Protein AF-A0A2M8P713-F1 (afdb_monomer_lite)

Structure (mmCIF, N/CA/C/O backbone):
data_AF-A0A2M8P713-F1
#
_entry.id   AF-A0A2M8P713-F1
#
loop_
_atom_site.group_PDB
_atom_site.id
_atom_site.type_symbol
_atom_site.label_atom_id
_atom_site.label_alt_id
_atom_site.label_comp_id
_atom_site.label_asym_id
_atom_site.label_entity_id
_atom_site.label_seq_id
_atom_site.pdbx_PDB_ins_code
_atom_site.Cartn_x
_atom_site.Cartn_y
_atom_site.Cartn_z
_atom_site.occupancy
_atom_site.B_iso_or_equiv
_atom_site.auth_seq_id
_atom_site.auth_comp_id
_atom_site.auth_asym_id
_atom_site.auth_atom_id
_atom_site.pdbx_PDB_model_num
ATOM 1 N N . LEU A 1 1 ? -23.079 34.772 -22.699 1.00 41.16 1 LEU A N 1
ATOM 2 C CA . LEU A 1 1 ? -21.675 34.921 -22.257 1.00 41.16 1 LEU A CA 1
ATOM 3 C C . LEU A 1 1 ? -21.247 33.580 -21.683 1.00 41.16 1 LEU A C 1
ATOM 5 O O . LEU A 1 1 ? -21.595 33.270 -20.551 1.00 41.16 1 LEU A O 1
ATOM 9 N N . ALA A 1 2 ? -20.658 32.737 -22.533 1.00 40.22 2 ALA A N 1
ATOM 10 C CA . ALA A 1 2 ? -20.188 31.409 -22.161 1.00 40.22 2 ALA A CA 1
ATOM 11 C C . ALA A 1 2 ? -19.022 31.558 -21.177 1.00 40.22 2 ALA A C 1
ATOM 13 O O . ALA A 1 2 ? -18.101 32.330 -21.434 1.00 40.22 2 ALA A O 1
ATOM 14 N N . ARG A 1 3 ? -19.105 30.882 -20.028 1.00 50.62 3 ARG A N 1
ATOM 15 C CA . ARG A 1 3 ? -17.981 30.765 -19.101 1.00 50.62 3 ARG A CA 1
ATOM 16 C C . ARG A 1 3 ? -16.928 29.900 -19.787 1.00 50.62 3 ARG A C 1
ATOM 18 O O . ARG A 1 3 ? -17.234 28.780 -20.173 1.00 50.62 3 ARG A O 1
ATOM 25 N N . GLU A 1 4 ? -15.734 30.449 -19.959 1.00 54.16 4 GLU A N 1
ATOM 26 C CA . GLU A 1 4 ? -14.531 29.702 -20.318 1.00 54.16 4 GLU A CA 1
ATOM 27 C C . GLU A 1 4 ? -14.317 28.632 -19.239 1.00 54.16 4 GLU A C 1
ATOM 29 O O . GLU A 1 4 ? -13.950 28.936 -18.101 1.00 54.16 4 GLU A O 1
ATOM 34 N N . GLU A 1 5 ? -14.640 27.380 -19.559 1.00 54.81 5 GLU A N 1
ATOM 35 C CA . GLU A 1 5 ? -14.210 26.237 -18.765 1.00 54.81 5 GLU A CA 1
ATOM 36 C C . GLU A 1 5 ? -12.687 26.179 -18.879 1.00 54.81 5 GLU A C 1
ATOM 38 O O . GLU A 1 5 ? -12.131 25.800 -19.905 1.00 54.81 5 GLU A O 1
ATOM 43 N N . SER A 1 6 ? -11.999 26.641 -17.836 1.00 59.28 6 SER A N 1
ATOM 44 C CA . SER A 1 6 ? -10.562 26.442 -17.700 1.00 59.28 6 SER A CA 1
ATOM 45 C C . SER A 1 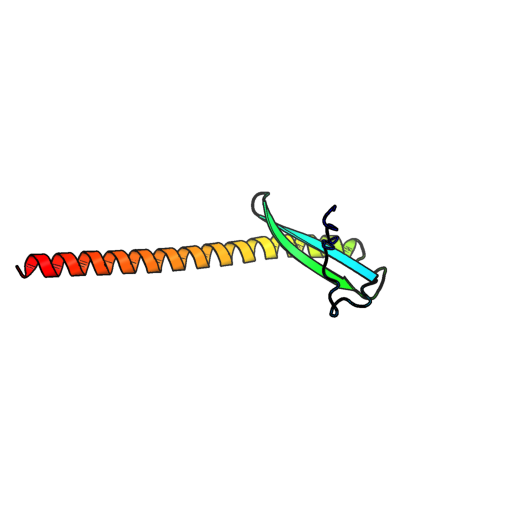6 ? -10.300 24.937 -17.746 1.00 59.28 6 SER A C 1
ATOM 47 O O . SER A 1 6 ? -10.730 24.214 -16.848 1.00 59.28 6 SER A O 1
ATOM 49 N N . GLU A 1 7 ? -9.628 24.469 -18.804 1.00 62.19 7 GLU A N 1
ATOM 50 C CA . GLU A 1 7 ? -9.099 23.109 -18.918 1.00 62.19 7 GLU A CA 1
ATOM 51 C C . GLU A 1 7 ? -8.204 22.830 -17.705 1.00 62.19 7 GLU A C 1
ATOM 53 O O . GLU A 1 7 ? -7.017 23.170 -17.669 1.00 62.19 7 GLU A O 1
ATOM 58 N N . VAL A 1 8 ? -8.778 22.224 -16.668 1.00 65.19 8 VAL A N 1
ATOM 59 C CA . VAL A 1 8 ? -8.007 21.693 -15.552 1.00 65.19 8 VAL A CA 1
ATOM 60 C C . VAL A 1 8 ? -7.225 20.519 -16.116 1.00 65.19 8 VAL A C 1
ATOM 62 O O . VAL A 1 8 ? -7.780 19.442 -16.328 1.00 65.19 8 VAL A O 1
ATOM 65 N N . GLN A 1 9 ? -5.938 20.727 -16.402 1.00 66.06 9 GLN A N 1
ATOM 66 C CA . GLN A 1 9 ? -5.096 19.620 -16.836 1.00 66.06 9 GLN A CA 1
ATOM 67 C C . GLN A 1 9 ? -5.130 18.527 -15.758 1.00 66.06 9 GLN A C 1
ATOM 69 O O . GLN A 1 9 ? -4.821 18.810 -14.596 1.00 66.06 9 GLN A O 1
ATOM 74 N N . PRO A 1 10 ? -5.482 17.278 -16.119 1.00 76.25 10 PRO A N 1
ATOM 75 C CA . PRO A 1 10 ? -5.692 16.196 -15.157 1.00 76.25 10 PRO A CA 1
ATOM 76 C C . PRO A 1 10 ? -4.390 15.731 -14.487 1.00 76.25 10 PRO A C 1
ATOM 78 O O . PRO A 1 10 ? -4.408 14.846 -13.636 1.00 76.25 10 PRO A O 1
ATOM 81 N N . TYR A 1 11 ? -3.252 16.327 -14.850 1.00 75.56 11 TYR A N 1
ATOM 82 C CA . TYR A 1 11 ? -1.946 16.063 -14.273 1.00 75.56 11 TYR A CA 1
ATOM 83 C C . TYR A 1 11 ? -1.263 17.363 -13.843 1.00 75.56 11 TYR A C 1
ATOM 85 O O . TYR A 1 11 ? -1.267 18.378 -14.541 1.00 75.56 11 TYR A O 1
ATOM 93 N N . ARG A 1 12 ? -0.597 17.319 -12.685 1.00 76.31 12 ARG A N 1
ATOM 94 C CA . ARG A 1 12 ? 0.326 18.375 -12.260 1.00 76.31 12 ARG A CA 1
ATOM 95 C C . ARG A 1 12 ? 1.732 17.963 -12.651 1.00 76.31 12 ARG A C 1
ATOM 97 O O . ARG A 1 12 ? 2.226 16.932 -12.200 1.00 76.31 12 ARG A O 1
ATOM 104 N N . ARG A 1 13 ? 2.400 18.784 -13.464 1.00 70.44 13 ARG A N 1
ATOM 105 C CA . ARG A 1 13 ? 3.808 18.559 -13.796 1.00 70.44 13 ARG A CA 1
ATOM 106 C C . ARG A 1 13 ? 4.632 18.633 -12.510 1.00 70.44 13 ARG A C 1
ATOM 108 O O . ARG A 1 13 ? 4.759 19.700 -11.913 1.00 70.44 13 ARG A O 1
ATOM 115 N N . SER A 1 14 ? 5.169 17.499 -12.076 1.00 74.94 14 SER A N 1
ATOM 116 C CA . SER A 1 14 ? 6.024 17.447 -10.895 1.00 74.94 14 SER A CA 1
ATOM 117 C C . SER A 1 14 ? 7.409 17.976 -11.249 1.00 74.94 14 SER A C 1
ATOM 119 O O . SER A 1 14 ? 8.077 17.434 -12.130 1.00 74.94 14 SER A O 1
ATOM 121 N N . ALA A 1 15 ? 7.859 19.022 -10.553 1.00 75.50 15 ALA A N 1
ATOM 122 C CA . ALA A 1 15 ? 9.225 19.528 -10.697 1.00 75.50 15 ALA A CA 1
ATOM 123 C C . ALA A 1 15 ? 10.269 18.445 -10.362 1.00 75.50 15 ALA A C 1
ATOM 125 O O . ALA A 1 15 ? 11.344 18.421 -10.953 1.00 75.50 15 ALA A O 1
ATOM 126 N N . PHE A 1 16 ? 9.921 17.503 -9.479 1.00 72.00 16 PHE A N 1
ATOM 127 C CA . PHE A 1 16 ? 10.792 16.400 -9.066 1.00 72.00 16 PHE A CA 1
ATOM 128 C C . PHE A 1 16 ? 10.993 15.334 -10.150 1.00 72.00 16 PHE A C 1
ATOM 130 O O . PHE A 1 16 ? 11.955 14.577 -10.086 1.00 72.00 16 PHE A O 1
ATOM 137 N N . LEU A 1 17 ? 10.128 15.300 -11.166 1.00 79.25 17 LEU A N 1
ATOM 138 C CA . LEU A 1 17 ? 10.167 14.317 -12.253 1.00 79.25 17 LEU A CA 1
ATOM 139 C C . LEU A 1 17 ? 10.674 14.929 -13.569 1.00 79.25 17 LEU A C 1
ATOM 141 O O . LEU A 1 17 ? 10.513 14.368 -14.654 1.00 79.25 17 LEU A O 1
ATOM 145 N N . SER A 1 18 ? 11.290 16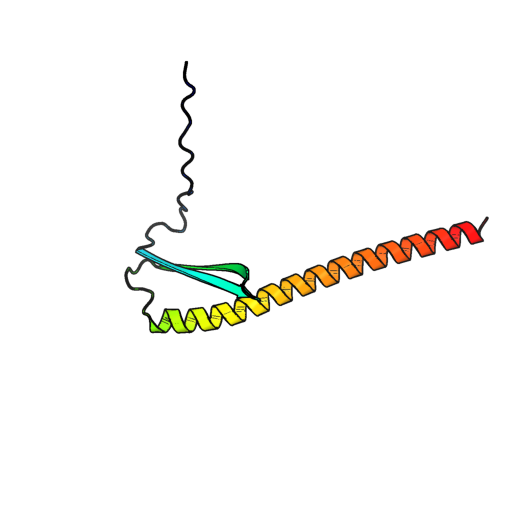.116 -13.500 1.00 80.94 18 SER A N 1
ATOM 146 C CA . SER A 1 18 ? 11.863 16.752 -14.682 1.00 80.94 18 SER A CA 1
ATOM 147 C C . SER A 1 18 ? 12.992 15.882 -15.249 1.00 80.94 18 SER A C 1
ATOM 149 O O . SER A 1 18 ? 13.996 15.613 -14.572 1.00 80.94 18 SER A O 1
ATOM 151 N N . GLY A 1 19 ? 12.820 15.452 -16.499 1.00 88.12 19 GLY A N 1
ATOM 152 C CA . GLY A 1 19 ? 13.783 14.621 -17.216 1.00 88.12 19 GLY A CA 1
ATOM 153 C C . GLY A 1 19 ? 13.543 13.115 -17.116 1.00 88.12 19 GLY A C 1
ATOM 154 O O . GLY A 1 19 ? 14.409 12.369 -17.569 1.00 88.12 19 GLY A O 1
ATOM 155 N N . THR A 1 20 ? 12.414 12.660 -16.561 1.00 92.25 20 THR A N 1
ATOM 156 C CA . THR A 1 20 ? 11.998 11.254 -16.672 1.00 92.25 20 THR A CA 1
ATOM 157 C C . THR A 1 20 ? 11.881 10.872 -18.151 1.00 92.25 20 THR A C 1
ATOM 159 O O . THR A 1 20 ? 11.187 11.532 -18.921 1.00 92.25 20 THR A O 1
ATOM 162 N N . LYS A 1 21 ? 12.604 9.824 -18.551 1.00 93.88 21 LYS A N 1
ATOM 163 C CA . LYS A 1 21 ? 12.59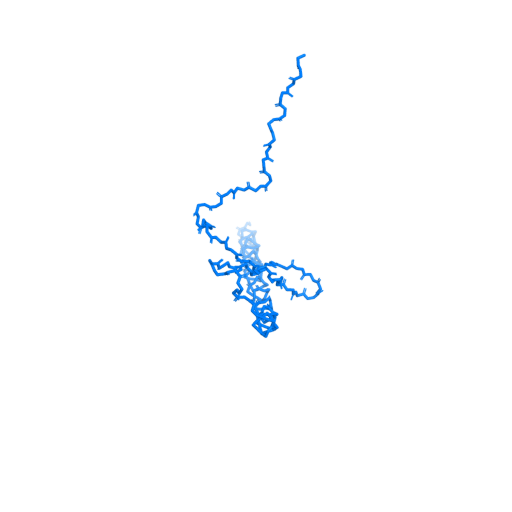8 9.242 -19.903 1.00 93.88 21 LYS A CA 1
ATOM 164 C C . LYS A 1 21 ? 12.026 7.826 -19.936 1.00 93.88 21 LYS A C 1
ATOM 166 O O . LYS A 1 21 ? 11.723 7.341 -21.017 1.00 93.88 21 LYS A O 1
ATOM 171 N N . ALA A 1 22 ? 11.890 7.181 -18.779 1.00 94.62 22 ALA A N 1
ATOM 172 C CA . ALA A 1 22 ? 11.211 5.903 -18.619 1.00 94.62 22 ALA A CA 1
ATOM 173 C C . ALA A 1 22 ? 10.474 5.868 -17.279 1.00 94.62 22 ALA A C 1
ATOM 175 O O . ALA A 1 22 ? 10.966 6.409 -16.285 1.00 94.62 22 ALA A O 1
ATOM 176 N N . GLN A 1 23 ? 9.325 5.200 -17.255 1.00 94.12 23 GLN A N 1
ATOM 177 C CA . GLN A 1 23 ? 8.509 5.000 -16.064 1.00 94.12 23 GLN A CA 1
ATOM 178 C C . GLN A 1 23 ? 7.964 3.571 -16.052 1.00 94.12 23 GLN A C 1
ATOM 180 O O . GLN A 1 23 ? 7.596 3.045 -17.102 1.00 94.12 23 GLN A O 1
ATOM 185 N N . LEU A 1 24 ? 7.913 2.962 -14.870 1.00 96.12 24 LEU A N 1
ATOM 186 C CA . LEU A 1 24 ? 7.324 1.650 -14.634 1.00 96.12 24 LEU A CA 1
ATOM 187 C C . LEU A 1 24 ? 6.417 1.739 -13.408 1.00 96.12 24 LEU A C 1
ATOM 189 O O . LEU A 1 24 ? 6.881 2.049 -12.314 1.00 96.12 24 LEU A O 1
ATOM 193 N N . ALA A 1 25 ? 5.132 1.455 -13.604 1.00 96.19 25 ALA A N 1
ATOM 194 C CA . ALA A 1 25 ? 4.144 1.406 -12.537 1.00 96.19 25 ALA A CA 1
ATOM 195 C C . ALA A 1 25 ? 3.698 -0.041 -12.324 1.00 96.19 25 ALA A C 1
ATOM 197 O O . ALA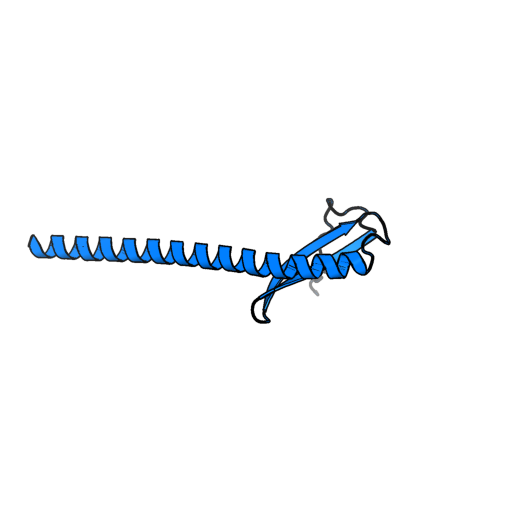 A 1 25 ? 3.159 -0.664 -13.240 1.00 96.19 25 ALA A O 1
ATOM 198 N N . ILE A 1 26 ? 3.913 -0.567 -11.120 1.00 97.44 26 ILE A N 1
ATOM 199 C CA . ILE A 1 26 ? 3.577 -1.948 -10.766 1.00 97.44 26 ILE A CA 1
ATOM 200 C C . ILE A 1 26 ? 2.472 -1.928 -9.709 1.00 97.44 26 ILE A C 1
ATOM 202 O O . ILE A 1 26 ? 2.663 -1.334 -8.644 1.00 97.44 26 ILE A O 1
ATOM 206 N N . PRO A 1 27 ? 1.306 -2.544 -9.967 1.00 97.44 27 PRO A N 1
ATOM 207 C CA . PRO A 1 27 ? 0.209 -2.547 -9.013 1.00 97.44 27 PRO A CA 1
ATOM 208 C C . PRO A 1 27 ? 0.533 -3.436 -7.808 1.00 97.44 27 PRO A C 1
ATOM 210 O O . PRO A 1 27 ? 1.015 -4.556 -7.958 1.00 97.44 27 PRO A O 1
ATOM 213 N N . LEU A 1 28 ? 0.187 -2.965 -6.613 1.00 98.31 28 LEU A N 1
ATOM 214 C CA . LEU A 1 28 ? 0.162 -3.780 -5.404 1.00 98.31 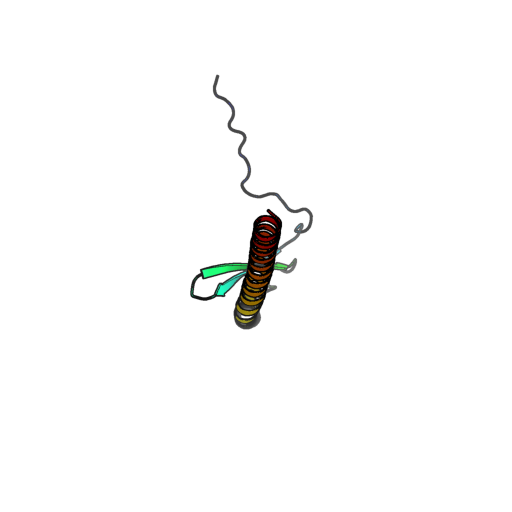28 LEU A CA 1
ATOM 215 C C . LEU A 1 28 ? -1.199 -4.467 -5.324 1.00 98.31 28 LEU A C 1
ATOM 217 O O . LEU A 1 28 ? -2.218 -3.788 -5.176 1.00 98.31 28 LEU A O 1
ATOM 221 N N . ARG A 1 29 ? -1.223 -5.797 -5.456 1.00 96.88 29 ARG A N 1
ATOM 222 C CA . ARG A 1 29 ? -2.460 -6.587 -5.491 1.00 96.88 29 ARG A CA 1
ATOM 223 C C . ARG A 1 29 ? -2.568 -7.543 -4.312 1.00 96.88 29 ARG A C 1
ATOM 225 O O . ARG A 1 29 ? -1.633 -8.290 -4.044 1.00 96.88 29 ARG A O 1
ATOM 232 N N . VAL A 1 30 ? -3.735 -7.575 -3.673 1.00 96.38 30 VAL A N 1
ATOM 233 C CA . VAL A 1 30 ? -4.096 -8.558 -2.638 1.00 96.38 30 VAL A CA 1
ATOM 234 C C . VAL A 1 30 ? -5.529 -9.013 -2.892 1.00 96.38 30 VAL A C 1
ATOM 236 O O . VAL A 1 30 ? -6.403 -8.191 -3.135 1.00 96.38 30 VAL A O 1
ATOM 239 N N . GLY A 1 31 ? -5.777 -10.326 -2.912 1.00 92.00 31 GLY A N 1
ATOM 240 C CA . GLY A 1 31 ? -7.135 -10.866 -3.094 1.00 92.00 31 GLY A CA 1
ATOM 241 C C . GLY A 1 31 ? -7.829 -10.475 -4.410 1.00 92.00 31 GLY A C 1
ATOM 242 O O . GLY A 1 31 ? -9.049 -10.514 -4.486 1.00 92.00 31 GLY A O 1
ATOM 243 N N . GLY A 1 32 ? -7.072 -10.087 -5.442 1.00 91.50 32 GLY A N 1
ATOM 244 C CA . GLY A 1 32 ? -7.611 -9.588 -6.714 1.00 91.50 32 GLY A CA 1
ATOM 245 C C . GLY A 1 32 ? -7.855 -8.074 -6.758 1.00 91.50 32 GLY A C 1
ATOM 246 O O . GLY A 1 32 ? -8.043 -7.529 -7.845 1.00 91.50 32 GLY A O 1
ATOM 247 N N . GLU A 1 33 ? -7.763 -7.378 -5.625 1.00 95.12 33 GLU A N 1
ATOM 248 C CA . GLU A 1 33 ? -7.913 -5.924 -5.539 1.00 95.12 33 GLU A CA 1
ATOM 249 C C . GLU A 1 33 ? -6.564 -5.206 -5.636 1.00 95.12 33 GLU A C 1
ATOM 251 O O . GLU A 1 33 ? -5.532 -5.736 -5.222 1.00 95.12 33 GLU A O 1
ATOM 256 N N . ILE A 1 34 ? -6.563 -3.991 -6.195 1.00 96.88 34 ILE A N 1
ATOM 257 C CA . ILE A 1 34 ? -5.388 -3.112 -6.228 1.00 96.88 34 ILE A CA 1
ATOM 258 C C . ILE A 1 34 ? -5.455 -2.186 -5.018 1.00 96.88 34 ILE A C 1
ATOM 260 O O . ILE A 1 34 ? -6.348 -1.346 -4.935 1.00 96.88 34 ILE A O 1
ATOM 264 N N . ILE A 1 35 ? -4.483 -2.305 -4.119 1.00 96.62 35 ILE A N 1
ATOM 265 C CA . ILE A 1 35 ? -4.406 -1.499 -2.889 1.00 96.62 35 ILE A CA 1
ATOM 266 C C . ILE A 1 35 ? -3.425 -0.324 -3.010 1.00 96.62 35 ILE A C 1
ATOM 268 O O . ILE A 1 35 ? -3.335 0.517 -2.120 1.00 96.62 35 ILE A O 1
ATOM 272 N N . GLY A 1 36 ? -2.667 -0.264 -4.108 1.00 96.44 36 GLY A N 1
ATOM 273 C CA . GLY A 1 36 ? -1.683 0.780 -4.373 1.00 96.44 36 GLY A CA 1
ATOM 274 C C . GLY A 1 36 ? -0.846 0.487 -5.616 1.00 96.44 36 GLY A C 1
ATOM 275 O O . GLY A 1 36 ? -1.134 -0.442 -6.373 1.00 96.44 36 GLY A O 1
ATOM 276 N N . ALA A 1 37 ? 0.211 1.269 -5.818 1.00 96.69 37 ALA A N 1
ATOM 277 C CA . ALA A 1 37 ? 1.178 1.052 -6.887 1.00 96.69 37 ALA A CA 1
ATOM 278 C C . ALA A 1 37 ? 2.585 1.470 -6.449 1.00 96.69 37 ALA A C 1
ATOM 280 O O . ALA A 1 37 ? 2.750 2.434 -5.701 1.00 96.69 37 ALA A O 1
ATOM 281 N N . ILE A 1 38 ? 3.590 0.760 -6.953 1.00 96.25 38 ILE A N 1
ATOM 282 C CA . ILE A 1 38 ? 4.984 1.200 -6.937 1.00 96.25 38 ILE A CA 1
ATOM 283 C C . ILE A 1 38 ? 5.221 1.954 -8.242 1.00 96.25 38 ILE A C 1
ATOM 285 O O . ILE A 1 38 ? 5.054 1.379 -9.316 1.00 96.25 38 ILE A O 1
ATOM 289 N N . ASP A 1 39 ? 5.602 3.225 -8.143 1.00 94.56 39 ASP A N 1
ATOM 290 C CA . ASP A 1 39 ? 5.991 4.044 -9.290 1.00 94.56 39 ASP A CA 1
ATOM 291 C C . ASP A 1 39 ? 7.512 4.211 -9.320 1.00 94.56 39 ASP A C 1
ATOM 293 O O . ASP A 1 39 ? 8.117 4.719 -8.373 1.00 94.56 39 ASP A O 1
ATOM 297 N N . LEU A 1 40 ? 8.130 3.772 -10.412 1.00 94.25 40 LEU A N 1
ATOM 298 C CA . LEU A 1 40 ? 9.564 3.867 -10.648 1.00 94.25 40 LEU A CA 1
ATOM 299 C C . LEU A 1 40 ? 9.812 4.785 -11.833 1.00 94.25 40 LEU A C 1
ATOM 301 O O . LEU A 1 40 ? 9.214 4.626 -12.896 1.00 94.25 40 LEU A O 1
ATOM 305 N N . GLN A 1 41 ? 10.745 5.719 -11.674 1.00 93.81 41 GLN A N 1
ATOM 306 C CA . GLN A 1 41 ? 11.086 6.685 -12.712 1.00 93.81 41 GLN A CA 1
ATOM 307 C C . GLN A 1 41 ? 12.580 6.697 -12.974 1.00 93.81 41 GLN A C 1
ATOM 309 O O . GLN A 1 41 ? 13.392 6.602 -12.056 1.00 93.81 41 GLN A O 1
ATOM 314 N N . SER A 1 42 ? 12.948 6.848 -14.242 1.00 94.50 42 SER A N 1
ATOM 315 C CA . SER A 1 42 ? 14.340 6.907 -14.660 1.00 94.50 42 SER A CA 1
ATOM 316 C C . SER A 1 42 ? 14.569 7.968 -15.720 1.00 94.50 42 SER A C 1
ATOM 318 O O . SER A 1 42 ? 13.724 8.236 -16.573 1.00 94.50 42 SER A O 1
ATOM 320 N N . ARG A 1 43 ? 15.766 8.555 -15.696 1.00 94.62 43 ARG A N 1
ATOM 321 C CA . ARG A 1 43 ? 16.264 9.459 -16.743 1.00 94.62 43 ARG A CA 1
ATOM 322 C C . ARG A 1 43 ? 16.863 8.707 -17.937 1.00 94.62 43 ARG A C 1
ATOM 324 O O . ARG A 1 43 ? 17.175 9.334 -18.948 1.00 94.62 43 ARG A O 1
ATOM 331 N N . ASN A 1 44 ? 17.010 7.385 -17.833 1.00 95.25 44 ASN A N 1
ATOM 332 C CA . ASN A 1 44 ? 17.457 6.511 -18.914 1.00 95.25 44 ASN A CA 1
ATOM 333 C C . ASN A 1 44 ? 16.234 5.907 -19.614 1.00 95.25 44 ASN A C 1
ATOM 335 O O . ASN A 1 44 ? 15.361 5.362 -18.950 1.00 95.25 44 ASN A O 1
ATOM 339 N N . ALA A 1 45 ? 16.170 5.983 -20.945 1.00 93.12 45 ALA A N 1
ATOM 340 C CA . ALA A 1 45 ? 14.989 5.558 -21.708 1.00 93.12 45 ALA A CA 1
ATOM 341 C C . ALA A 1 45 ? 14.729 4.035 -21.671 1.00 93.12 45 ALA A C 1
ATOM 343 O O . ALA A 1 45 ? 13.591 3.612 -21.815 1.00 93.12 45 ALA A O 1
ATOM 344 N N . ASN A 1 46 ? 15.762 3.222 -21.425 1.00 93.50 46 ASN A N 1
ATOM 345 C CA . ASN A 1 46 ? 15.683 1.754 -21.407 1.00 93.50 46 ASN A CA 1
ATOM 346 C C . ASN A 1 46 ? 15.978 1.189 -20.008 1.00 93.50 46 ASN A C 1
ATOM 348 O O . ASN A 1 46 ? 16.730 0.232 -19.863 1.00 93.50 46 ASN A O 1
ATOM 352 N N . ALA A 1 47 ? 15.466 1.844 -18.965 1.00 95.88 47 ALA A N 1
ATOM 353 C CA . ALA A 1 47 ? 15.843 1.556 -17.581 1.00 95.88 47 ALA A CA 1
ATOM 354 C C . ALA A 1 47 ? 15.222 0.288 -16.979 1.00 95.88 47 ALA A C 1
ATOM 356 O O . ALA A 1 47 ? 15.627 -0.100 -15.891 1.00 95.88 47 ALA A O 1
ATOM 357 N N . PHE A 1 48 ? 14.240 -0.316 -17.648 1.00 96.25 48 PHE A N 1
ATOM 358 C CA . PHE A 1 48 ? 13.463 -1.433 -17.115 1.00 96.25 48 PHE A CA 1
ATOM 359 C C . PHE A 1 48 ? 13.466 -2.590 -18.122 1.00 96.25 48 PHE A C 1
ATOM 361 O O . PHE A 1 48 ? 12.521 -2.731 -18.903 1.00 96.25 48 PHE A O 1
ATOM 368 N N . PRO A 1 49 ? 14.553 -3.378 -18.189 1.00 96.75 49 PRO A N 1
ATOM 369 C CA . PRO A 1 49 ? 14.561 -4.608 -18.966 1.00 96.75 49 PRO A CA 1
ATOM 370 C C . PRO A 1 49 ? 13.525 -5.591 -18.408 1.00 96.75 49 PRO A C 1
ATOM 372 O O . PRO A 1 49 ? 13.146 -5.533 -17.240 1.00 96.75 49 PRO A O 1
ATOM 375 N N . ARG A 1 50 ? 13.064 -6.516 -19.252 1.00 96.25 50 ARG A N 1
ATOM 376 C CA . ARG A 1 50 ? 11.984 -7.450 -18.905 1.00 96.25 50 ARG A CA 1
ATOM 377 C C . ARG A 1 50 ? 12.276 -8.273 -17.643 1.00 96.25 50 ARG A C 1
ATOM 379 O O . ARG A 1 50 ? 11.380 -8.456 -16.830 1.00 96.25 50 ARG A O 1
ATOM 386 N N . GLU A 1 51 ? 13.516 -8.721 -17.480 1.00 96.81 51 GLU A N 1
ATOM 387 C CA . GLU A 1 51 ? 13.961 -9.499 -16.315 1.00 96.81 51 GLU A CA 1
ATOM 388 C C . GLU A 1 51 ? 13.788 -8.713 -15.004 1.00 96.81 51 GLU A C 1
ATOM 390 O O . GLU A 1 51 ? 13.290 -9.252 -14.015 1.00 96.81 51 GLU A O 1
ATOM 395 N N . ASP A 1 52 ? 14.101 -7.412 -15.018 1.00 95.19 52 ASP A N 1
ATOM 396 C CA . ASP A 1 52 ? 13.897 -6.536 -13.862 1.00 95.19 52 ASP A CA 1
ATOM 397 C C . ASP A 1 52 ? 12.407 -6.340 -13.576 1.00 95.19 52 ASP A C 1
ATOM 399 O O . ASP A 1 52 ? 12.008 -6.334 -12.415 1.00 95.19 52 ASP A O 1
ATOM 403 N N . VAL A 1 53 ? 11.569 -6.209 -14.611 1.00 96.44 53 VAL A N 1
ATOM 404 C CA . VAL A 1 53 ? 10.111 -6.085 -14.441 1.00 96.44 53 VAL A CA 1
ATOM 405 C C . VAL A 1 53 ? 9.542 -7.327 -13.754 1.00 96.44 53 VAL A C 1
ATOM 407 O O . VAL A 1 53 ? 8.833 -7.188 -12.763 1.00 96.44 53 VAL A O 1
ATOM 410 N N . GLU A 1 54 ? 9.896 -8.528 -14.215 1.00 97.12 54 GLU A N 1
ATOM 411 C CA . GLU A 1 54 ? 9.410 -9.796 -13.645 1.00 97.12 54 GLU A CA 1
ATOM 412 C C . GLU A 1 54 ? 9.857 -9.970 -12.176 1.00 97.12 54 GLU A C 1
ATOM 414 O O . GLU A 1 54 ? 9.080 -10.383 -11.302 1.00 97.12 54 GLU A O 1
ATOM 419 N N . MET A 1 55 ? 11.099 -9.584 -11.864 1.00 96.88 55 MET A N 1
ATOM 420 C CA . MET A 1 55 ? 11.595 -9.555 -10.487 1.00 96.88 55 MET A CA 1
ATOM 421 C C . MET A 1 55 ? 10.827 -8.538 -9.630 1.00 96.88 55 MET A C 1
ATOM 423 O O . MET A 1 55 ? 10.409 -8.848 -8.510 1.00 96.88 55 MET A O 1
ATOM 427 N N . LEU A 1 56 ? 10.627 -7.323 -10.141 1.00 97.06 56 LEU A N 1
ATOM 428 C CA . LEU A 1 56 ? 9.930 -6.256 -9.430 1.00 97.06 56 LEU A CA 1
ATOM 429 C C . LEU A 1 56 ? 8.448 -6.580 -9.211 1.00 97.06 56 LEU A C 1
ATOM 431 O O . LEU A 1 56 ? 7.925 -6.255 -8.151 1.00 97.06 56 LEU A O 1
ATOM 435 N N . GLU A 1 57 ? 7.780 -7.264 -10.141 1.00 96.19 57 GLU A N 1
ATOM 436 C CA . GLU A 1 57 ? 6.418 -7.784 -9.957 1.00 96.19 57 GLU A CA 1
ATOM 437 C C . GLU A 1 57 ? 6.355 -8.799 -8.809 1.00 96.19 57 GLU A C 1
ATOM 439 O O . GLU A 1 57 ? 5.465 -8.739 -7.956 1.00 96.19 57 GLU A O 1
ATOM 444 N N . THR A 1 58 ? 7.345 -9.690 -8.721 1.00 96.44 58 THR A N 1
ATOM 445 C CA . THR A 1 58 ? 7.451 -10.657 -7.617 1.00 96.44 58 THR A CA 1
ATOM 446 C C . THR A 1 58 ? 7.640 -9.958 -6.268 1.00 96.44 58 THR A C 1
ATOM 448 O O . THR A 1 58 ? 7.030 -10.348 -5.267 1.00 96.44 58 THR A O 1
ATOM 451 N N . LEU A 1 59 ? 8.457 -8.904 -6.227 1.00 97.19 59 LEU A N 1
ATOM 452 C CA . LEU A 1 59 ? 8.634 -8.076 -5.033 1.00 97.19 59 LEU A CA 1
ATOM 453 C C . LEU A 1 59 ? 7.367 -7.282 -4.698 1.00 97.19 59 LEU A C 1
ATOM 455 O O . LEU A 1 59 ? 6.978 -7.221 -3.533 1.00 97.19 59 LEU A O 1
ATOM 459 N N . ALA A 1 60 ? 6.689 -6.722 -5.699 1.00 97.44 60 ALA A N 1
ATOM 460 C CA . ALA A 1 60 ? 5.454 -5.968 -5.527 1.00 97.44 60 ALA A CA 1
ATOM 461 C C . ALA A 1 60 ? 4.355 -6.831 -4.894 1.00 97.44 60 ALA A C 1
ATOM 463 O O . ALA A 1 60 ? 3.660 -6.363 -3.996 1.00 97.44 60 ALA A O 1
ATOM 464 N N . ASN A 1 61 ? 4.252 -8.108 -5.271 1.00 95.44 61 ASN A N 1
ATOM 465 C CA . ASN A 1 61 ? 3.320 -9.045 -4.637 1.00 95.44 61 ASN A CA 1
ATOM 466 C C . ASN A 1 61 ? 3.600 -9.223 -3.135 1.00 95.44 61 ASN A C 1
ATOM 468 O O . ASN A 1 61 ? 2.675 -9.207 -2.324 1.00 95.44 61 ASN A O 1
ATOM 472 N N . GLN A 1 62 ? 4.869 -9.344 -2.738 1.00 96.69 62 GLN A N 1
ATOM 473 C CA . GLN A 1 62 ? 5.244 -9.459 -1.322 1.00 96.69 62 GLN A CA 1
ATOM 474 C C . GLN A 1 62 ? 4.996 -8.155 -0.554 1.00 96.69 62 GLN A C 1
ATOM 476 O O . GLN A 1 62 ? 4.476 -8.178 0.563 1.00 96.69 62 GLN A O 1
ATOM 481 N N . ILE A 1 63 ? 5.320 -7.013 -1.166 1.00 98.00 63 ILE A N 1
ATOM 482 C CA . ILE A 1 63 ? 5.063 -5.687 -0.596 1.00 98.00 63 ILE A CA 1
ATOM 483 C C . ILE A 1 63 ? 3.561 -5.468 -0.410 1.00 98.00 63 ILE A C 1
ATOM 485 O O . ILE A 1 63 ? 3.155 -4.964 0.632 1.00 98.00 63 ILE A O 1
ATOM 489 N N . ALA A 1 64 ? 2.731 -5.881 -1.371 1.00 98.06 64 ALA A N 1
ATOM 490 C CA . ALA A 1 64 ? 1.282 -5.745 -1.286 1.00 98.06 64 ALA A CA 1
ATOM 491 C C . ALA A 1 64 ? 0.728 -6.457 -0.043 1.00 98.06 64 ALA A C 1
ATOM 493 O O . ALA A 1 64 ? -0.002 -5.852 0.739 1.00 98.06 64 ALA A O 1
ATOM 494 N N . VAL A 1 65 ? 1.154 -7.701 0.196 1.00 97.62 65 VAL A N 1
ATOM 495 C CA . VAL A 1 65 ? 0.771 -8.461 1.397 1.00 97.62 65 VAL A CA 1
ATOM 496 C C . VAL A 1 65 ? 1.241 -7.764 2.676 1.00 97.62 65 VAL A C 1
ATOM 498 O O . VAL A 1 65 ? 0.483 -7.655 3.636 1.00 97.62 65 VAL A O 1
ATOM 501 N N . ALA A 1 66 ? 2.479 -7.264 2.708 1.00 97.88 66 ALA A N 1
ATOM 502 C CA . ALA A 1 66 ? 3.013 -6.581 3.885 1.00 97.88 66 ALA A CA 1
ATOM 503 C C . ALA A 1 66 ? 2.266 -5.272 4.200 1.00 97.88 66 ALA A C 1
ATOM 505 O O . ALA A 1 66 ? 1.956 -5.006 5.362 1.00 97.88 66 ALA A O 1
ATOM 506 N N . VAL A 1 67 ? 1.954 -4.475 3.175 1.00 97.75 67 VAL A N 1
ATOM 507 C CA . VAL A 1 67 ? 1.183 -3.231 3.306 1.00 97.75 67 VAL A CA 1
ATOM 508 C C . VAL A 1 67 ? -0.235 -3.522 3.790 1.00 97.75 67 VAL A C 1
ATOM 510 O O . VAL A 1 67 ? -0.710 -2.847 4.704 1.00 97.75 67 VAL A O 1
ATOM 513 N N . ASP A 1 68 ? -0.895 -4.544 3.240 1.00 97.56 68 ASP A N 1
ATOM 514 C CA . ASP A 1 68 ? -2.238 -4.922 3.682 1.00 97.56 68 ASP A CA 1
ATOM 515 C C . ASP A 1 68 ? -2.240 -5.426 5.130 1.00 97.56 68 ASP A C 1
ATOM 517 O O . ASP A 1 68 ? -3.057 -4.987 5.937 1.00 97.56 68 ASP A O 1
ATOM 521 N N . ASN A 1 69 ? -1.253 -6.238 5.518 1.00 97.69 69 ASN A N 1
ATOM 522 C CA . ASN A 1 69 ? -1.091 -6.674 6.905 1.00 97.69 69 ASN A CA 1
ATOM 523 C C . ASN A 1 69 ? -0.875 -5.497 7.864 1.00 97.69 69 ASN A C 1
ATOM 525 O O . ASN A 1 69 ? -1.464 -5.468 8.944 1.00 97.69 69 ASN A O 1
ATOM 529 N N . ALA A 1 70 ? -0.050 -4.518 7.483 1.00 97.75 70 ALA A N 1
ATOM 530 C CA . ALA A 1 70 ? 0.172 -3.323 8.292 1.00 97.75 70 ALA A CA 1
ATOM 531 C C . ALA A 1 70 ? -1.120 -2.506 8.462 1.00 97.75 70 ALA A C 1
ATOM 533 O O . ALA A 1 70 ? -1.411 -2.041 9.566 1.00 97.75 70 ALA A O 1
ATOM 534 N N . ARG A 1 71 ? -1.923 -2.381 7.396 1.00 96.62 71 ARG A N 1
ATOM 535 C CA . ARG A 1 71 ? -3.240 -1.730 7.436 1.00 96.62 71 ARG A CA 1
ATOM 536 C C . ARG A 1 71 ? -4.208 -2.476 8.355 1.00 96.62 71 ARG A C 1
ATOM 538 O O . ARG A 1 71 ? -4.773 -1.867 9.258 1.00 96.62 71 ARG A O 1
ATOM 545 N N . LEU A 1 72 ? -4.358 -3.788 8.173 1.00 97.25 72 LEU A N 1
ATOM 546 C CA . LEU A 1 72 ? -5.228 -4.629 9.001 1.00 97.25 72 LEU A CA 1
ATOM 547 C C . LEU A 1 72 ? -4.824 -4.583 10.479 1.00 97.25 72 LEU A C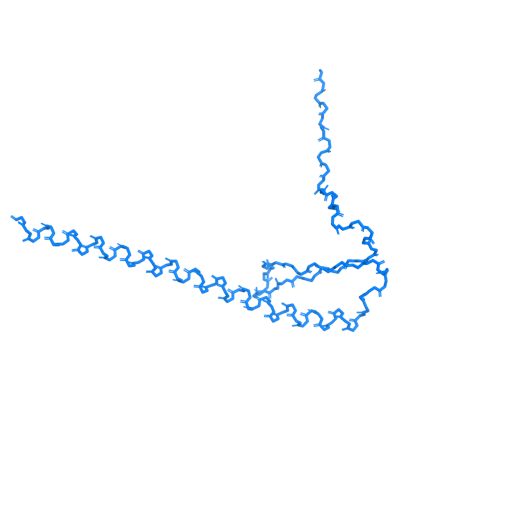 1
ATOM 549 O O . LEU A 1 72 ? -5.680 -4.533 11.363 1.00 97.25 72 LEU A O 1
ATOM 553 N N . PHE A 1 73 ? -3.520 -4.558 10.758 1.00 98.38 73 PHE A N 1
ATOM 554 C CA . PHE A 1 73 ? -3.007 -4.416 12.114 1.00 98.38 73 PHE A CA 1
ATOM 555 C C . PHE A 1 73 ? -3.371 -3.058 12.729 1.00 98.38 73 PHE A C 1
ATOM 557 O O . PHE A 1 73 ? -3.833 -3.017 13.869 1.00 98.38 73 PHE A O 1
ATOM 564 N N . ALA A 1 74 ? -3.215 -1.958 11.987 1.00 98.06 74 ALA A N 1
ATOM 565 C CA . ALA A 1 74 ? -3.627 -0.633 12.449 1.00 98.06 74 ALA A CA 1
ATOM 566 C C . ALA A 1 74 ? -5.138 -0.581 12.746 1.00 98.06 74 ALA A C 1
ATOM 568 O O . ALA A 1 74 ? -5.537 -0.170 13.833 1.00 98.06 74 ALA A O 1
ATOM 569 N N . GLU A 1 75 ? -5.972 -1.113 11.848 1.00 98.00 75 GLU A N 1
ATOM 570 C CA . GLU A 1 75 ? -7.426 -1.188 12.052 1.00 98.00 75 GLU A CA 1
ATOM 571 C C . GLU A 1 75 ? -7.812 -2.016 13.287 1.00 98.00 75 GLU A C 1
ATOM 573 O O . GLU A 1 75 ? -8.762 -1.687 14.003 1.00 98.00 75 GLU A O 1
ATOM 578 N N . MET A 1 76 ? -7.087 -3.105 13.556 1.00 98.56 76 MET A N 1
ATOM 579 C CA . MET A 1 76 ? -7.282 -3.903 14.765 1.00 98.56 76 MET A CA 1
ATOM 580 C C . MET A 1 76 ? -6.966 -3.088 16.026 1.00 98.56 76 MET A C 1
ATOM 582 O O . MET A 1 76 ? -7.734 -3.139 16.988 1.00 98.56 76 MET A O 1
ATOM 586 N N . GLN A 1 77 ? -5.874 -2.322 16.027 1.00 98.50 77 GLN A N 1
ATOM 587 C CA . GLN A 1 77 ? -5.474 -1.485 17.163 1.00 98.50 77 GLN A CA 1
ATOM 588 C C . GLN A 1 77 ? -6.486 -0.366 17.442 1.00 98.50 77 GLN A C 1
ATOM 590 O O . GLN A 1 77 ? -6.820 -0.110 18.605 1.00 98.50 77 GLN A O 1
ATOM 595 N N . ASP A 1 78 ? -7.036 0.241 16.393 1.00 98.25 78 ASP A N 1
ATOM 596 C CA . ASP A 1 78 ? -8.085 1.255 16.519 1.00 98.25 78 ASP A CA 1
ATOM 597 C C . ASP A 1 78 ? -9.355 0.657 17.141 1.00 98.25 78 ASP A C 1
ATOM 599 O O . ASP A 1 78 ? -9.897 1.195 18.111 1.00 98.25 78 ASP A O 1
ATOM 603 N N . LYS A 1 79 ? -9.784 -0.522 16.668 1.00 98.12 79 LYS A N 1
ATOM 604 C CA . LYS A 1 79 ? -10.936 -1.248 17.234 1.00 98.12 79 LYS A CA 1
ATOM 605 C C . LYS A 1 79 ? -10.722 -1.639 18.696 1.00 98.12 79 LYS A C 1
ATOM 607 O O . LYS A 1 79 ? -11.653 -1.551 19.497 1.00 98.12 79 LYS A O 1
ATOM 612 N N . LEU A 1 80 ? -9.516 -2.071 19.066 1.00 98.19 80 LEU A N 1
ATOM 613 C CA . LEU A 1 80 ? -9.182 -2.400 20.456 1.00 98.19 80 LEU A CA 1
ATOM 614 C C . LEU A 1 80 ? -9.251 -1.170 21.364 1.00 98.19 80 LEU A C 1
ATOM 616 O O . LEU A 1 80 ? -9.754 -1.263 22.486 1.00 98.19 80 LEU A O 1
ATOM 620 N N . THR A 1 81 ? -8.777 -0.025 20.876 1.00 98.06 81 THR A N 1
ATOM 621 C CA . THR A 1 81 ? -8.828 1.246 21.607 1.00 98.06 81 THR A CA 1
ATOM 622 C C . THR A 1 81 ? -10.271 1.687 21.833 1.00 98.06 81 THR A C 1
ATOM 624 O O . THR A 1 81 ? -10.645 2.014 22.960 1.00 98.06 81 THR A O 1
ATOM 627 N N . GLU A 1 82 ? -11.108 1.617 20.797 1.00 97.50 82 GLU A N 1
ATOM 628 C CA . GLU A 1 82 ? -12.520 1.987 20.903 1.00 97.50 82 GLU A CA 1
ATOM 629 C C . GLU A 1 82 ? -13.296 1.057 21.845 1.00 97.50 82 GLU A C 1
ATOM 631 O O . GLU A 1 82 ? -14.021 1.524 22.724 1.00 97.50 82 GLU A O 1
ATOM 636 N N . ASN A 1 83 ? -13.084 -0.258 21.746 1.00 98.00 83 ASN A N 1
ATOM 637 C CA . ASN A 1 83 ? -13.698 -1.212 22.670 1.00 98.00 83 ASN A CA 1
ATOM 638 C C . ASN A 1 83 ? -13.306 -0.925 24.121 1.00 98.00 83 ASN A C 1
ATOM 640 O O . ASN A 1 83 ? -14.167 -0.919 25.000 1.00 98.00 83 ASN A O 1
ATOM 644 N N . ARG A 1 84 ? -12.023 -0.646 24.387 1.00 97.44 84 ARG A N 1
ATOM 645 C CA . ARG A 1 84 ? -11.560 -0.292 25.736 1.00 97.44 84 ARG A CA 1
ATOM 646 C C . ARG A 1 84 ? -12.283 0.945 26.262 1.00 97.44 84 ARG A C 1
ATOM 648 O O . ARG A 1 84 ? -12.779 0.918 27.386 1.00 97.44 84 ARG A O 1
ATOM 655 N N . ARG A 1 85 ? -12.405 1.985 25.434 1.00 97.31 85 ARG A N 1
ATOM 656 C CA . ARG A 1 85 ? -13.116 3.221 25.776 1.00 97.31 85 ARG A CA 1
ATOM 657 C C . ARG A 1 85 ? -14.576 2.947 26.154 1.00 97.31 85 ARG A C 1
ATOM 659 O O . ARG A 1 85 ? -15.057 3.460 27.163 1.00 97.31 85 ARG A O 1
ATOM 666 N N . LEU A 1 86 ? -15.274 2.111 25.383 1.00 97.25 86 LEU A N 1
ATOM 667 C CA . LEU A 1 86 ? -16.663 1.724 25.660 1.00 97.25 86 LEU A CA 1
ATOM 668 C C . LEU A 1 86 ? -16.800 0.917 26.960 1.00 97.25 86 LEU A C 1
ATOM 670 O O . LEU A 1 86 ? -17.714 1.168 27.752 1.00 97.25 86 LEU A O 1
ATOM 674 N N . TYR A 1 87 ? -15.883 -0.018 27.221 1.00 97.19 87 TYR A N 1
ATOM 675 C CA . TYR A 1 87 ? -15.858 -0.772 28.478 1.00 97.19 87 TYR A CA 1
ATOM 676 C C . TYR A 1 87 ? -15.627 0.136 29.688 1.00 97.19 87 TYR A C 1
ATOM 678 O O . TYR A 1 87 ? -16.322 0.006 30.697 1.00 97.19 87 TYR A O 1
ATOM 686 N N . GLU A 1 88 ? -14.694 1.083 29.589 1.00 96.69 88 GLU A N 1
ATOM 687 C CA . GLU A 1 88 ? -14.427 2.059 30.647 1.00 96.69 88 GLU A CA 1
ATOM 688 C C . GLU A 1 88 ? -15.667 2.910 30.943 1.00 96.69 88 GLU A C 1
ATOM 690 O O . GLU A 1 88 ? -16.054 3.026 32.108 1.00 96.69 88 GLU A O 1
ATOM 695 N N . GLN A 1 89 ? -16.347 3.415 29.909 1.00 96.94 89 GLN A N 1
ATOM 696 C CA . GLN A 1 89 ? -17.600 4.167 30.053 1.00 96.94 89 GLN A CA 1
ATOM 697 C C . GLN A 1 89 ? -18.696 3.347 30.736 1.00 96.94 89 GLN A C 1
ATOM 699 O O . GLN A 1 89 ? -19.296 3.813 31.704 1.00 96.94 89 GLN A O 1
ATOM 704 N N . THR A 1 90 ? -18.912 2.113 30.280 1.00 95.94 90 THR A N 1
ATOM 705 C CA . THR A 1 90 ? -19.920 1.211 30.857 1.00 95.94 90 THR A CA 1
ATOM 706 C C . THR A 1 90 ? -19.610 0.923 32.328 1.00 95.94 90 THR A C 1
ATOM 708 O O . THR A 1 90 ? -20.484 1.011 33.187 1.00 95.94 90 THR A O 1
ATOM 711 N N . SER A 1 91 ? -18.342 0.653 32.655 1.00 96.06 91 SER A N 1
ATOM 712 C CA . SER A 1 91 ? -17.916 0.409 34.038 1.00 96.06 91 SER A CA 1
ATOM 713 C C . SER A 1 91 ? -18.080 1.639 34.938 1.00 96.06 91 SER A C 1
ATOM 715 O O . SER A 1 91 ? -18.410 1.511 36.115 1.00 96.06 91 SER A O 1
ATOM 717 N N . ALA A 1 92 ? -17.857 2.843 34.400 1.00 94.06 92 ALA A N 1
ATOM 718 C CA . ALA A 1 92 ? -18.056 4.088 35.126 1.00 94.06 92 ALA A CA 1
ATOM 719 C C . ALA A 1 92 ? -19.544 4.340 35.404 1.00 94.06 92 ALA A C 1
ATOM 721 O O . ALA A 1 92 ? -19.884 4.706 36.525 1.00 94.06 92 ALA A O 1
ATOM 722 N N . GLN A 1 93 ? -20.419 4.070 34.431 1.00 95.00 93 GLN A N 1
ATOM 723 C CA . GLN A 1 93 ? -21.871 4.166 34.604 1.00 95.00 93 GLN A CA 1
ATOM 724 C C . GLN A 1 93 ? -22.394 3.204 35.676 1.00 95.00 93 GLN A C 1
ATOM 726 O O . GLN A 1 93 ? -23.188 3.616 36.517 1.00 95.00 93 GLN A O 1
ATOM 731 N N . LEU A 1 94 ? -21.925 1.950 35.688 1.00 94.38 94 LEU A N 1
ATOM 732 C CA . LEU A 1 94 ? -22.325 0.972 36.709 1.00 94.38 94 LEU A CA 1
ATOM 733 C C . LEU A 1 94 ? -21.948 1.432 38.123 1.00 94.38 94 LEU A C 1
ATOM 735 O O . LEU A 1 94 ? -22.787 1.400 39.017 1.00 94.38 94 LEU A O 1
ATOM 739 N N . ARG A 1 95 ? -20.721 1.937 38.308 1.00 94.56 95 ARG A N 1
ATOM 740 C CA . ARG A 1 95 ? -20.269 2.467 39.607 1.00 94.56 95 ARG A CA 1
ATOM 741 C C . ARG A 1 95 ? -21.078 3.670 40.087 1.00 94.56 95 ARG A C 1
ATOM 743 O O . ARG A 1 95 ? -21.193 3.869 41.291 1.00 94.56 95 ARG A O 1
ATOM 750 N N . GLU A 1 96 ? -21.586 4.486 39.168 1.00 93.38 96 GLU A N 1
ATOM 751 C CA . GLU A 1 96 ? -22.426 5.632 39.520 1.00 93.38 96 GLU A CA 1
ATOM 752 C C . GLU A 1 96 ? -23.820 5.183 39.969 1.00 93.38 96 GLU A C 1
ATOM 754 O O . GLU A 1 96 ? -24.328 5.691 40.962 1.00 93.38 96 GLU A O 1
ATOM 759 N N . ILE A 1 97 ? -24.406 4.181 39.300 1.00 94.12 97 ILE A N 1
ATOM 760 C CA . ILE A 1 97 ? -25.691 3.591 39.709 1.00 94.12 97 ILE A CA 1
ATOM 761 C C . ILE A 1 97 ? -25.586 2.958 41.098 1.00 94.12 97 ILE A C 1
ATOM 763 O O . ILE A 1 97 ? -26.468 3.167 41.919 1.00 94.12 97 ILE A O 1
ATOM 767 N N . GLU A 1 98 ? -24.513 2.216 41.382 1.00 90.31 98 GLU A N 1
ATOM 768 C CA . GLU A 1 98 ? -24.304 1.575 42.691 1.00 90.31 98 GLU A CA 1
ATOM 769 C C . GLU A 1 98 ? -24.095 2.573 43.846 1.00 90.31 98 GLU A C 1
ATOM 771 O O . GLU A 1 98 ? -24.161 2.185 45.012 1.00 90.31 98 GLU A O 1
ATOM 776 N N . ARG A 1 99 ? -23.808 3.847 43.545 1.00 87.81 99 ARG A N 1
ATOM 777 C CA . ARG A 1 99 ? -23.640 4.913 44.545 1.00 87.81 99 ARG A CA 1
ATOM 778 C C . ARG A 1 99 ? -24.930 5.662 44.886 1.00 87.81 99 ARG A C 1
ATOM 780 O O . ARG A 1 99 ? -24.907 6.424 45.855 1.00 87.81 99 ARG A O 1
ATOM 787 N N . LEU A 1 100 ? -25.994 5.488 44.101 1.00 68.44 100 LEU A N 1
ATOM 788 C CA . LEU A 1 100 ? -27.319 6.082 44.318 1.00 68.44 100 LEU A CA 1
ATOM 789 C C . LEU A 1 100 ? -28.188 5.182 45.203 1.00 68.44 100 LEU A C 1
ATOM 791 O O . LEU A 1 100 ? -28.925 5.753 46.037 1.00 68.44 100 LEU A O 1
#

Sequence (100 aa):
LAREESEVQPYRRSAFLSGTKAQLAIPLRVGGEIIGAIDLQSRNANAFPREDVEMLETLANQIAVAVDNARLFAEMQDKLTENRRLYEQTSAQLREIERL

pLDDT: mean 90.18, std 13.24, range [40.22, 98.56]

Secondary structure (DSSP, 8-state):
---------SS---GGGTT--EEEEEEEEETTEEEEEEEEEESSTT---HHHHHHHHHHHHHHHHHHHHHHHHHHHHHHHHHHHHHHHHHHHHHHHHTT-

Foldseek 3Di:
DDPPPPPPPPDDPDPVQPQFQDKDWAFQDDPNDGPGIDIDTDNDNPPQDPVNVVVVNVVSPVVSVVVVVVVVVVVVVVVVVVVVVVVVVVVVVVVVVVVD

Radius of gyration: 24.89 Å; chains: 1; bounding box: 45×46×67 Å

Organism: NCBI:txid2364210

InterPro domains:
  IPR003018 GAF domain [PF01590] (18-67)
  IPR029016 GAF-like domain superfamily [G3DSA:3.30.450.40] (3-95)